Protein AF-A0A3N2D9D7-F1 (afdb_monomer_lite)

Structure (mmCIF, N/CA/C/O backbone):
data_AF-A0A3N2D9D7-F1
#
_entry.id   AF-A0A3N2D9D7-F1
#
loop_
_atom_site.group_PDB
_atom_site.id
_atom_site.type_symbol
_atom_site.label_atom_id
_atom_site.label_alt_id
_atom_site.label_comp_id
_atom_site.label_asym_id
_atom_site.label_entity_id
_atom_site.label_seq_id
_atom_site.pdbx_PDB_ins_code
_atom_site.Cartn_x
_atom_site.Cartn_y
_atom_site.Cartn_z
_atom_site.occupancy
_atom_site.B_iso_or_equiv
_atom_site.auth_seq_id
_atom_site.auth_comp_id
_atom_site.auth_asym_id
_atom_site.auth_atom_id
_atom_site.pdbx_PDB_model_num
ATOM 1 N N . MET A 1 1 ? -34.674 -11.361 -8.897 1.00 40.03 1 MET A N 1
ATOM 2 C CA . MET A 1 1 ? -33.822 -10.957 -7.759 1.00 40.03 1 MET A CA 1
ATOM 3 C C . MET A 1 1 ? -32.445 -10.742 -8.345 1.00 40.03 1 MET A C 1
ATOM 5 O O . MET A 1 1 ? -31.693 -11.695 -8.464 1.00 40.03 1 MET A O 1
ATOM 9 N N . ASP A 1 2 ? -32.183 -9.527 -8.817 1.00 42.06 2 ASP A N 1
ATOM 10 C CA . ASP A 1 2 ? -30.914 -9.158 -9.444 1.00 42.06 2 ASP A CA 1
ATOM 11 C C . ASP A 1 2 ? -30.102 -8.337 -8.448 1.00 42.06 2 ASP A C 1
ATOM 13 O O . ASP A 1 2 ? -30.505 -7.246 -8.040 1.00 42.06 2 ASP A O 1
ATOM 17 N N . SER A 1 3 ? -28.980 -8.903 -8.016 1.00 38.06 3 SER A N 1
ATOM 18 C CA . SER A 1 3 ? -27.982 -8.215 -7.202 1.00 38.06 3 SER A CA 1
ATOM 19 C C . SER A 1 3 ? -27.358 -7.070 -8.009 1.00 38.06 3 SER A C 1
ATOM 21 O O . SER A 1 3 ? -26.992 -7.278 -9.169 1.00 38.06 3 SER A O 1
ATOM 23 N N . PRO A 1 4 ? -27.185 -5.863 -7.444 1.00 42.62 4 PRO A N 1
ATOM 24 C CA . PRO A 1 4 ? -26.541 -4.776 -8.164 1.00 42.62 4 PRO A CA 1
ATOM 25 C C . PRO A 1 4 ? -25.045 -5.067 -8.360 1.00 42.62 4 PRO A C 1
ATOM 27 O O . PRO A 1 4 ? -24.294 -5.289 -7.412 1.00 42.62 4 PRO A O 1
ATOM 30 N N . SER A 1 5 ? -24.641 -5.055 -9.630 1.00 40.94 5 SER A N 1
ATOM 31 C CA . SER A 1 5 ? -23.269 -5.164 -10.132 1.00 40.94 5 SER A CA 1
ATOM 32 C C . SER A 1 5 ? -22.335 -4.118 -9.494 1.00 40.94 5 SER A C 1
ATOM 34 O O . SER A 1 5 ? -22.728 -2.953 -9.386 1.00 40.94 5 SER A O 1
ATOM 36 N N . PRO A 1 6 ? -21.080 -4.457 -9.134 1.00 45.38 6 PRO A N 1
ATOM 37 C CA . PRO A 1 6 ? -20.148 -3.487 -8.576 1.00 45.38 6 PRO A CA 1
ATOM 38 C C . PRO A 1 6 ? -19.749 -2.458 -9.639 1.00 45.38 6 PRO A C 1
ATOM 40 O O . PRO A 1 6 ? -19.303 -2.778 -10.745 1.00 45.38 6 PRO A O 1
ATOM 43 N N . SER A 1 7 ? -19.952 -1.196 -9.283 1.00 43.28 7 SER A N 1
ATOM 44 C CA . SER A 1 7 ? -19.695 -0.003 -10.077 1.00 43.28 7 SER A CA 1
ATOM 45 C C . SER A 1 7 ? -18.249 0.054 -10.579 1.00 43.28 7 SER A C 1
ATOM 47 O O . SER A 1 7 ? -17.342 0.463 -9.852 1.00 43.28 7 SER A O 1
ATOM 49 N N . ARG A 1 8 ? -18.032 -0.283 -11.858 1.00 47.66 8 ARG A N 1
ATOM 50 C CA . ARG A 1 8 ? -16.793 0.043 -12.580 1.00 47.66 8 ARG A CA 1
ATOM 51 C C . ARG A 1 8 ? -16.635 1.564 -12.593 1.00 47.66 8 ARG A C 1
ATOM 53 O O . ARG A 1 8 ? -17.370 2.263 -13.292 1.00 47.66 8 ARG A O 1
ATOM 60 N N . ARG A 1 9 ? -15.696 2.103 -11.810 1.00 55.34 9 ARG A N 1
ATOM 61 C CA . ARG A 1 9 ? -15.351 3.528 -11.884 1.00 55.34 9 ARG A CA 1
ATOM 62 C C . ARG A 1 9 ? -14.805 3.812 -13.280 1.00 55.34 9 ARG A C 1
ATOM 64 O O . ARG A 1 9 ? -13.853 3.186 -13.734 1.00 55.34 9 ARG A O 1
ATOM 71 N N . ARG A 1 10 ? -15.447 4.755 -13.966 1.00 43.50 10 ARG A N 1
ATOM 72 C CA . ARG A 1 10 ? -15.073 5.225 -15.300 1.00 43.50 10 ARG A CA 1
ATOM 73 C C . ARG A 1 10 ? -13.697 5.890 -15.205 1.00 43.50 10 ARG A C 1
ATOM 75 O O . ARG A 1 10 ? -13.581 6.984 -14.657 1.00 43.50 10 ARG A O 1
ATOM 82 N N . ALA A 1 11 ? -12.660 5.220 -15.699 1.00 50.44 11 ALA A N 1
ATOM 83 C CA . ALA A 1 11 ? -11.362 5.846 -15.906 1.00 50.44 11 ALA A CA 1
ATOM 84 C C . ALA A 1 11 ? -11.540 7.033 -16.867 1.00 50.44 11 ALA A C 1
ATOM 86 O O . ALA A 1 11 ? -12.247 6.927 -17.873 1.00 50.44 11 ALA A O 1
ATOM 87 N N . LEU A 1 12 ? -10.939 8.179 -16.542 1.00 49.19 12 LEU A N 1
ATOM 88 C CA . LEU A 1 12 ? -10.898 9.308 -17.467 1.00 49.19 12 LEU A CA 1
ATOM 89 C C . LEU A 1 12 ? -10.169 8.855 -18.747 1.00 49.19 12 LEU A C 1
ATOM 91 O O . LEU A 1 12 ? -9.109 8.238 -18.634 1.00 49.19 12 LEU A O 1
ATOM 95 N N . PRO A 1 13 ? -10.685 9.168 -19.949 1.00 47.72 13 PRO A N 1
ATOM 96 C CA . PRO A 1 13 ? -10.235 8.578 -21.218 1.00 47.72 13 PRO A CA 1
ATOM 97 C C . PRO A 1 13 ? -8.780 8.894 -21.617 1.00 47.72 13 PRO A C 1
ATOM 99 O O . PRO A 1 13 ? -8.318 8.423 -22.650 1.00 47.72 13 PRO A O 1
ATOM 102 N N . TRP A 1 14 ? -8.049 9.681 -20.824 1.00 55.00 14 TRP A N 1
ATOM 103 C CA . TRP A 1 14 ? -6.683 10.128 -21.111 1.00 55.00 14 TRP A CA 1
ATOM 104 C C . TRP A 1 14 ? -5.618 9.578 -20.148 1.00 55.00 14 TRP A C 1
ATOM 106 O O . TRP A 1 14 ? -4.426 9.743 -20.406 1.00 55.00 14 TRP A O 1
ATOM 116 N N . ALA A 1 15 ? -6.001 8.916 -19.051 1.00 65.62 15 ALA A N 1
ATOM 117 C CA . ALA A 1 15 ? -5.040 8.321 -18.128 1.00 65.62 15 ALA A CA 1
ATOM 118 C C . ALA A 1 15 ? -4.776 6.863 -18.520 1.00 65.62 15 ALA A C 1
ATOM 120 O O . ALA A 1 15 ? -5.682 6.032 -18.463 1.00 65.62 15 ALA A O 1
ATOM 121 N N . ARG A 1 16 ? -3.530 6.534 -18.888 1.00 76.56 16 ARG A N 1
ATOM 122 C CA . ARG A 1 16 ? -3.146 5.131 -19.084 1.00 76.56 16 ARG A CA 1
ATOM 123 C C . ARG A 1 16 ? -3.330 4.362 -17.766 1.00 76.56 16 ARG A C 1
ATOM 125 O O . ARG A 1 16 ? -2.943 4.893 -16.711 1.00 76.56 16 ARG A O 1
ATOM 132 N N . PRO A 1 17 ? -3.919 3.153 -17.810 1.00 83.12 17 PRO A N 1
ATOM 133 C CA . PRO A 1 17 ? -3.995 2.301 -16.634 1.00 83.12 17 PRO A CA 1
ATOM 134 C C . PRO A 1 17 ? -2.575 1.964 -16.150 1.00 83.12 17 PRO A C 1
ATOM 136 O O . PRO A 1 17 ? -1.654 1.906 -16.973 1.00 83.12 17 PRO A O 1
ATOM 139 N N . PRO A 1 18 ? -2.366 1.784 -14.835 1.00 90.31 18 PRO A N 1
ATOM 140 C CA . PRO A 1 18 ? -1.090 1.306 -14.322 1.00 90.31 18 PRO A CA 1
ATOM 141 C C . PRO A 1 18 ? -0.727 -0.051 -14.934 1.00 90.31 18 PRO A C 1
ATOM 143 O O . PRO A 1 18 ? -1.599 -0.886 -15.178 1.00 90.31 18 PRO A O 1
ATOM 146 N N . ARG A 1 19 ? 0.568 -0.283 -15.148 1.00 95.94 19 ARG A N 1
ATOM 147 C CA . ARG A 1 19 ? 1.104 -1.627 -15.347 1.00 95.94 19 ARG A CA 1
ATOM 148 C C . ARG A 1 19 ? 0.882 -2.412 -14.057 1.00 95.94 19 ARG A C 1
ATOM 150 O O . ARG A 1 19 ? 1.196 -1.907 -12.979 1.00 95.94 19 ARG A O 1
ATOM 157 N N . VAL A 1 20 ? 0.351 -3.623 -14.179 1.00 96.81 20 VAL A N 1
ATOM 158 C CA . VAL A 1 20 ? 0.149 -4.507 -13.029 1.00 96.81 20 VAL A CA 1
ATOM 159 C C . VAL A 1 20 ? 1.512 -4.962 -12.510 1.00 96.81 20 VAL A C 1
ATOM 161 O O . VAL A 1 20 ? 2.352 -5.400 -13.298 1.00 96.81 20 VAL A O 1
ATOM 164 N N . ALA A 1 21 ? 1.737 -4.792 -11.212 1.00 97.62 21 ALA A N 1
ATOM 165 C CA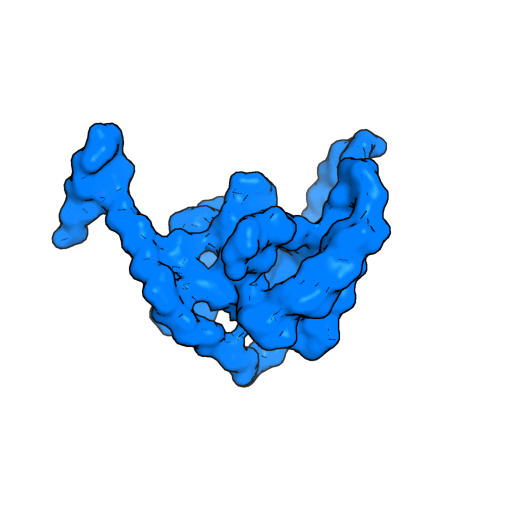 . ALA A 1 21 ? 2.925 -5.268 -10.524 1.00 97.62 21 ALA A CA 1
ATOM 166 C C . ALA A 1 21 ? 2.866 -6.783 -10.344 1.00 97.62 21 ALA A C 1
ATOM 168 O O . ALA A 1 21 ? 1.810 -7.330 -10.049 1.00 97.62 21 ALA A O 1
ATOM 169 N N . ASP A 1 22 ? 4.004 -7.446 -10.457 1.00 97.75 22 ASP A N 1
ATOM 170 C CA . ASP A 1 22 ? 4.162 -8.794 -9.931 1.00 97.75 22 ASP A CA 1
ATOM 171 C C . ASP A 1 22 ? 4.483 -8.698 -8.434 1.00 97.75 22 ASP A C 1
ATOM 173 O O . ASP A 1 22 ? 5.478 -8.080 -8.046 1.00 97.75 22 ASP A O 1
ATOM 177 N N . VAL A 1 23 ? 3.606 -9.244 -7.596 1.00 96.94 23 VAL A N 1
ATOM 178 C CA . VAL A 1 23 ? 3.731 -9.221 -6.130 1.00 96.94 23 VAL A CA 1
ATOM 179 C C . VAL A 1 23 ? 3.915 -10.622 -5.540 1.00 96.94 23 VAL A C 1
ATOM 181 O O . VAL A 1 23 ? 3.872 -10.767 -4.320 1.00 96.94 23 VAL A O 1
ATOM 184 N N . GLY A 1 24 ? 4.122 -11.644 -6.382 1.00 95.25 24 GLY A N 1
ATOM 185 C CA . GLY A 1 24 ? 4.203 -13.040 -5.948 1.00 95.25 24 GLY A CA 1
ATOM 186 C C . GLY A 1 24 ? 2.953 -13.483 -5.182 1.00 95.25 24 GLY A C 1
ATOM 187 O O . GLY A 1 24 ? 1.827 -13.233 -5.618 1.00 95.25 24 GLY A O 1
ATOM 188 N N . ASP A 1 25 ? 3.160 -14.095 -4.014 1.00 93.69 25 ASP A N 1
ATOM 189 C CA . ASP A 1 25 ? 2.084 -14.543 -3.115 1.00 93.69 25 ASP A CA 1
ATOM 190 C C . ASP A 1 25 ? 1.319 -13.380 -2.456 1.00 93.69 25 ASP A C 1
ATOM 192 O O . ASP A 1 25 ? 0.243 -13.579 -1.892 1.00 93.69 25 ASP A O 1
ATOM 196 N N . GLY A 1 26 ? 1.837 -12.154 -2.572 1.00 97.00 26 GLY A N 1
ATOM 197 C CA . GLY A 1 26 ? 1.276 -10.956 -1.969 1.00 97.00 26 GLY A CA 1
ATOM 198 C C . GLY A 1 26 ? 1.786 -10.683 -0.556 1.00 97.00 26 GLY A C 1
ATOM 199 O O . GLY A 1 26 ? 2.500 -11.472 0.059 1.00 97.00 26 GLY A O 1
ATOM 200 N N . PHE A 1 27 ? 1.434 -9.511 -0.038 1.00 97.69 27 PHE A N 1
ATOM 201 C CA . PHE A 1 27 ? 1.875 -9.036 1.268 1.00 97.69 27 PHE A CA 1
ATOM 202 C C . PHE A 1 27 ? 0.894 -8.033 1.873 1.00 97.69 27 PHE A C 1
ATOM 204 O O . PHE A 1 27 ? 0.144 -7.348 1.175 1.00 97.69 27 PHE A O 1
ATOM 211 N N . VAL A 1 28 ? 0.928 -7.901 3.198 1.00 97.94 28 VAL A N 1
ATOM 212 C CA . VAL A 1 28 ? 0.273 -6.793 3.900 1.00 97.94 28 VAL A CA 1
ATOM 213 C C . VAL A 1 28 ? 1.226 -5.600 3.930 1.00 97.94 28 VAL A C 1
ATOM 215 O O . VAL A 1 28 ? 2.416 -5.759 4.201 1.00 97.94 28 VAL A O 1
ATOM 218 N N . LEU A 1 29 ? 0.722 -4.403 3.629 1.00 97.56 29 LEU A N 1
ATOM 219 C CA . LEU A 1 29 ? 1.508 -3.177 3.750 1.00 97.56 29 LEU A CA 1
ATOM 220 C C . LEU A 1 29 ? 1.917 -2.931 5.207 1.00 97.56 29 LEU A C 1
ATOM 222 O O . LEU A 1 29 ? 1.112 -3.098 6.123 1.00 97.56 29 LEU A O 1
ATOM 226 N N . ALA A 1 30 ? 3.156 -2.488 5.395 1.00 96.25 30 ALA A N 1
ATOM 227 C CA . ALA A 1 30 ? 3.701 -2.107 6.688 1.00 96.25 30 ALA A CA 1
ATOM 228 C C . ALA A 1 30 ? 3.282 -0.685 7.097 1.00 96.25 30 ALA A C 1
ATOM 230 O O . ALA A 1 30 ? 2.878 0.134 6.259 1.00 96.25 30 ALA A O 1
ATOM 231 N N . GLU A 1 31 ? 3.453 -0.393 8.388 1.00 92.88 31 GLU A N 1
ATOM 232 C CA . GLU A 1 31 ? 3.187 0.898 9.034 1.00 92.88 31 GLU A CA 1
ATOM 233 C C . GLU A 1 31 ? 1.719 1.313 8.961 1.00 92.88 31 GLU A C 1
ATOM 235 O O . GLU A 1 31 ? 1.369 2.491 8.836 1.00 92.88 31 GLU A O 1
ATOM 240 N N . ALA A 1 32 ? 0.836 0.320 9.047 1.00 86.00 32 ALA A N 1
ATOM 241 C CA . ALA A 1 32 ? -0.600 0.494 8.935 1.00 86.00 32 ALA A CA 1
ATOM 242 C C . ALA A 1 32 ? -1.111 1.535 9.946 1.00 86.00 32 ALA A C 1
ATOM 244 O O . ALA A 1 32 ? -1.897 2.419 9.583 1.00 86.00 32 ALA A O 1
ATOM 245 N N . ALA A 1 33 ? -0.622 1.508 11.191 1.00 87.19 33 ALA A N 1
ATOM 246 C CA . ALA A 1 33 ? -0.976 2.465 12.237 1.00 87.19 33 ALA A CA 1
ATOM 247 C C . ALA A 1 33 ? -0.689 3.925 11.839 1.00 87.19 33 ALA A C 1
ATOM 249 O O . ALA A 1 33 ? -1.492 4.818 12.134 1.00 87.19 33 ALA A O 1
ATOM 250 N N . ALA A 1 34 ? 0.395 4.190 11.106 1.00 89.00 34 ALA A N 1
ATOM 251 C CA . ALA A 1 34 ? 0.728 5.533 10.632 1.00 89.00 34 ALA A CA 1
ATOM 252 C C . ALA A 1 34 ? -0.228 6.046 9.534 1.00 89.00 34 ALA A C 1
ATOM 254 O O . ALA A 1 34 ? -0.321 7.255 9.301 1.00 89.00 34 ALA A O 1
ATOM 255 N N . HIS A 1 35 ? -0.982 5.145 8.895 1.00 90.31 35 HIS A N 1
ATOM 256 C CA . HIS A 1 35 ? -1.855 5.424 7.754 1.00 90.31 35 HIS A CA 1
ATOM 257 C C . HIS A 1 35 ? -3.354 5.243 8.049 1.00 90.31 35 HIS A C 1
ATOM 259 O O . HIS A 1 35 ? -4.171 5.235 7.127 1.00 90.31 35 HIS A O 1
ATOM 265 N N . GLN A 1 36 ? -3.760 5.178 9.320 1.00 90.88 36 GLN A N 1
ATOM 266 C CA . GLN A 1 36 ? -5.166 4.956 9.687 1.00 90.88 36 GLN A CA 1
ATOM 267 C C . GLN A 1 36 ? -6.126 6.032 9.165 1.00 90.88 36 GLN A C 1
ATOM 269 O O . GLN A 1 36 ? -7.171 5.702 8.611 1.00 90.88 36 GLN A O 1
ATOM 274 N N . ASP A 1 37 ? -5.783 7.316 9.294 1.00 87.81 37 ASP A N 1
ATOM 275 C CA . ASP A 1 37 ? -6.648 8.409 8.829 1.00 87.81 37 ASP A CA 1
ATOM 276 C C . ASP A 1 37 ? -6.886 8.376 7.298 1.00 87.81 37 ASP A C 1
ATOM 278 O O . ASP A 1 37 ? -8.047 8.454 6.872 1.00 87.81 37 ASP A O 1
ATOM 282 N N . PRO A 1 38 ? -5.857 8.242 6.428 1.00 85.88 38 PRO A N 1
ATOM 283 C CA . PRO A 1 38 ? -6.097 8.100 4.995 1.00 85.88 38 PRO A CA 1
ATOM 284 C C . PRO A 1 38 ? -6.840 6.807 4.642 1.00 85.88 38 PRO A C 1
ATOM 286 O O . PRO A 1 38 ? -7.714 6.869 3.775 1.00 85.88 38 PRO A O 1
ATOM 289 N N . LEU A 1 39 ? -6.560 5.683 5.314 1.00 88.56 39 LEU A N 1
ATOM 290 C CA . LEU A 1 39 ? -7.248 4.407 5.083 1.00 88.56 39 LEU A CA 1
ATOM 291 C C . LEU A 1 39 ? -8.730 4.475 5.449 1.00 88.56 39 LEU A C 1
ATOM 293 O O . LEU A 1 39 ? -9.573 4.157 4.614 1.00 88.56 39 LEU A O 1
ATOM 297 N N . ALA A 1 40 ? -9.066 4.983 6.634 1.00 87.69 40 ALA A N 1
ATOM 298 C CA . ALA A 1 40 ? -10.451 5.157 7.067 1.00 87.69 40 ALA A CA 1
ATOM 299 C C . ALA A 1 40 ? -11.234 6.081 6.119 1.00 87.69 40 ALA A C 1
ATOM 301 O O . ALA A 1 40 ? -12.398 5.834 5.806 1.00 87.69 40 ALA A O 1
ATOM 302 N N . ALA A 1 41 ? -10.593 7.129 5.598 1.00 86.38 41 ALA A N 1
ATOM 303 C CA . ALA A 1 41 ? -11.216 8.019 4.623 1.00 86.38 41 ALA A CA 1
ATOM 304 C C . ALA A 1 41 ? -11.406 7.384 3.229 1.00 86.38 41 ALA A C 1
ATOM 306 O O . ALA A 1 41 ? -12.277 7.825 2.478 1.00 86.38 41 ALA A O 1
ATOM 307 N N . LEU A 1 42 ? -10.597 6.385 2.862 1.00 85.06 42 LEU A N 1
ATOM 308 C CA . LEU A 1 42 ? -10.706 5.665 1.588 1.00 85.06 42 LEU A CA 1
ATOM 309 C C . LEU A 1 42 ? -11.699 4.501 1.658 1.00 85.06 42 LEU A C 1
ATOM 311 O O . LEU A 1 42 ? -12.520 4.359 0.751 1.00 85.06 42 LEU A O 1
ATOM 315 N N . ALA A 1 43 ? -11.619 3.696 2.719 1.00 80.31 43 ALA A N 1
ATOM 316 C CA . ALA A 1 43 ? -12.434 2.504 2.930 1.00 80.31 43 ALA A CA 1
ATOM 317 C C . ALA A 1 43 ? -13.820 2.824 3.524 1.00 80.31 43 ALA A C 1
ATOM 319 O O . ALA A 1 43 ? -14.768 2.058 3.374 1.00 80.31 43 ALA A O 1
ATOM 320 N N . GLY A 1 44 ? -13.987 3.987 4.158 1.00 79.12 44 GLY A N 1
ATOM 321 C CA . GLY A 1 44 ? -15.238 4.346 4.816 1.00 79.12 44 GLY A CA 1
ATOM 322 C C . GLY A 1 44 ? -15.437 3.557 6.113 1.00 79.12 44 GLY A C 1
ATOM 323 O O . GLY A 1 44 ? -14.539 3.494 6.948 1.00 79.12 44 GLY A O 1
ATOM 324 N N . ARG A 1 45 ? -16.642 3.007 6.323 1.00 73.75 45 ARG A N 1
ATOM 325 C CA . ARG A 1 45 ? -17.031 2.327 7.580 1.00 73.75 45 ARG A CA 1
ATOM 326 C C . ARG A 1 45 ? -17.269 0.819 7.445 1.00 73.75 45 ARG A C 1
ATOM 328 O O . ARG A 1 45 ? -17.569 0.176 8.443 1.00 73.75 45 ARG A O 1
ATOM 335 N N . SER A 1 46 ? -17.176 0.266 6.241 1.00 77.62 46 SER A N 1
ATOM 336 C CA . SER A 1 46 ? -17.419 -1.152 5.952 1.00 77.62 46 SER A CA 1
ATOM 337 C C . SER A 1 46 ? -16.126 -1.805 5.489 1.00 77.62 46 SER A C 1
ATOM 339 O O . SER A 1 46 ? -15.447 -1.213 4.662 1.00 77.62 46 SER A O 1
ATOM 341 N N . ALA A 1 47 ? -15.813 -3.003 5.977 1.00 83.12 47 ALA A N 1
ATOM 342 C CA . ALA A 1 47 ? -14.674 -3.816 5.548 1.00 83.12 47 ALA A CA 1
ATOM 343 C C . ALA A 1 47 ? -15.168 -5.212 5.118 1.00 83.12 47 ALA A C 1
ATOM 345 O O . ALA A 1 47 ? -16.151 -5.681 5.698 1.00 83.12 47 ALA A O 1
ATOM 346 N N . PRO A 1 48 ? -14.499 -5.898 4.171 1.00 89.31 48 PRO A N 1
ATOM 347 C CA . PRO A 1 48 ? -13.347 -5.439 3.386 1.00 89.31 48 PRO A CA 1
ATOM 348 C C . PRO A 1 48 ? -13.730 -4.482 2.238 1.00 89.31 48 PRO A C 1
ATOM 350 O O . PRO A 1 48 ? -14.892 -4.412 1.836 1.00 89.31 48 PRO A O 1
ATOM 353 N N . VAL A 1 49 ? -12.755 -3.731 1.710 1.00 91.62 49 VAL A N 1
ATOM 354 C CA . VAL A 1 49 ? -12.932 -2.804 0.572 1.00 91.62 49 VAL A CA 1
ATOM 355 C C . VAL A 1 49 ? -11.802 -2.952 -0.436 1.00 91.62 49 VAL A C 1
ATOM 357 O O . VAL A 1 49 ? -10.634 -2.869 -0.070 1.00 91.62 49 VAL A O 1
ATOM 360 N N . HIS A 1 50 ? -12.148 -3.072 -1.716 1.00 92.62 50 HIS A N 1
ATOM 361 C CA . HIS A 1 50 ? -11.170 -3.076 -2.803 1.00 92.62 50 HIS A CA 1
ATOM 362 C C . HIS A 1 50 ? -10.634 -1.670 -3.099 1.00 92.62 50 HIS A C 1
ATOM 364 O O . HIS A 1 50 ? -11.395 -0.698 -3.206 1.00 92.62 50 HIS A O 1
ATOM 370 N N . LEU A 1 51 ? -9.318 -1.570 -3.260 1.00 92.31 51 LEU A N 1
ATOM 371 C CA . LEU A 1 51 ? -8.583 -0.350 -3.568 1.00 92.31 51 LEU A CA 1
ATOM 372 C C . LEU A 1 51 ? -7.620 -0.601 -4.730 1.00 92.31 51 LEU A C 1
ATOM 374 O O . LEU A 1 51 ? -6.958 -1.628 -4.781 1.00 92.31 51 LEU A O 1
ATOM 378 N N . ASP A 1 52 ? -7.460 0.384 -5.607 1.00 94.62 52 ASP A N 1
ATOM 379 C CA . ASP A 1 52 ? -6.323 0.417 -6.525 1.00 94.62 52 ASP A CA 1
ATOM 380 C C . ASP A 1 52 ? -5.144 1.084 -5.812 1.00 94.62 52 ASP A C 1
ATOM 382 O O . ASP A 1 52 ? -5.285 2.212 -5.307 1.00 94.62 52 ASP A O 1
ATOM 386 N N . VAL A 1 53 ? -3.985 0.425 -5.788 1.00 96.56 53 VAL A N 1
ATOM 387 C CA . VAL A 1 53 ? -2.733 1.008 -5.288 1.00 96.56 53 VAL A CA 1
ATOM 388 C C . VAL A 1 53 ? -1.728 1.188 -6.416 1.00 96.56 53 VAL A C 1
ATOM 390 O O . VAL A 1 53 ? -1.640 0.382 -7.339 1.00 96.56 53 VAL A O 1
ATOM 393 N N . THR A 1 54 ? -0.947 2.259 -6.339 1.00 97.81 54 THR A N 1
ATOM 394 C CA . THR A 1 54 ? 0.231 2.488 -7.179 1.00 97.81 54 THR A CA 1
ATOM 395 C C . THR A 1 54 ? 1.473 2.573 -6.312 1.00 97.81 54 THR A C 1
ATOM 397 O O . THR A 1 54 ? 1.422 3.185 -5.245 1.00 97.81 54 THR A O 1
ATOM 400 N N . PHE A 1 55 ? 2.579 2.009 -6.780 1.00 98.12 55 PHE A N 1
ATOM 401 C CA . PHE A 1 55 ? 3.854 2.031 -6.073 1.00 98.12 55 PHE A CA 1
ATOM 402 C C . PHE A 1 55 ? 4.706 3.221 -6.503 1.00 98.12 55 PHE A C 1
ATOM 404 O O . PHE A 1 55 ? 4.740 3.587 -7.681 1.00 98.12 55 PHE A O 1
ATOM 411 N N . VAL A 1 56 ? 5.399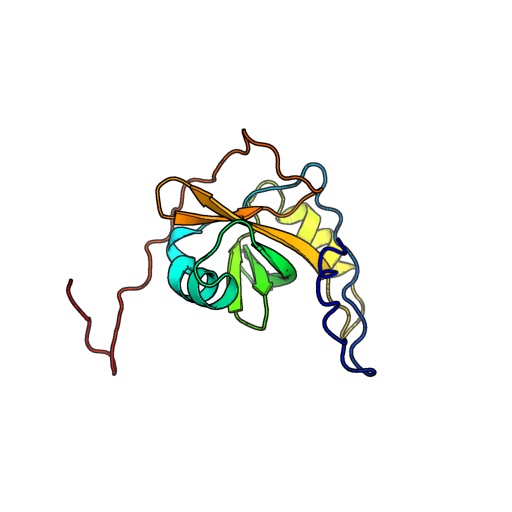 3.813 -5.536 1.00 97.00 56 VAL A N 1
ATOM 412 C CA . VAL A 1 56 ? 6.324 4.929 -5.732 1.00 97.00 56 VAL A CA 1
ATOM 413 C C . VAL A 1 56 ? 7.636 4.589 -5.041 1.00 97.00 56 VAL A C 1
ATOM 415 O O . VAL A 1 56 ? 7.635 4.230 -3.864 1.00 97.00 56 VAL A O 1
ATOM 418 N N . ASP A 1 57 ? 8.744 4.715 -5.768 1.00 96.88 57 ASP A N 1
ATOM 419 C CA . ASP A 1 57 ? 10.075 4.605 -5.177 1.00 96.88 57 ASP A CA 1
ATOM 420 C C . ASP A 1 57 ? 10.411 5.910 -4.448 1.00 96.88 57 ASP A C 1
ATOM 422 O O . ASP A 1 57 ? 10.390 6.992 -5.041 1.00 96.88 57 ASP A O 1
ATOM 426 N N . ALA A 1 58 ? 10.667 5.808 -3.149 1.00 92.81 58 ALA A N 1
ATOM 427 C CA . ALA A 1 58 ? 11.152 6.893 -2.311 1.00 92.81 58 ALA A CA 1
ATOM 428 C C . ALA A 1 58 ? 12.541 6.516 -1.760 1.00 92.81 58 ALA A C 1
ATOM 430 O O . ALA A 1 58 ? 12.870 5.327 -1.704 1.00 92.81 58 ALA A O 1
ATOM 431 N N . PRO A 1 59 ? 13.357 7.494 -1.315 1.00 89.94 59 PRO A N 1
ATOM 432 C CA . PRO A 1 59 ? 14.760 7.254 -0.964 1.00 89.94 59 PRO A CA 1
ATOM 433 C C . PRO A 1 59 ? 15.002 6.083 0.000 1.00 89.94 59 PRO A C 1
ATOM 435 O O . PRO A 1 59 ? 15.980 5.361 -0.155 1.00 89.94 59 PRO A O 1
ATOM 438 N N . GLU A 1 60 ? 14.101 5.864 0.960 1.00 89.88 60 GLU A N 1
ATOM 439 C CA . GLU A 1 60 ? 14.270 4.848 2.009 1.00 89.88 60 GLU A CA 1
ATOM 440 C C . GLU A 1 60 ? 13.266 3.688 1.910 1.00 89.88 60 GLU A C 1
ATOM 442 O O . GLU A 1 60 ? 13.487 2.626 2.483 1.00 89.88 60 GLU A O 1
ATOM 447 N N . ALA A 1 61 ? 12.183 3.828 1.140 1.00 94.88 61 ALA A N 1
ATOM 448 C CA . ALA A 1 61 ? 11.111 2.833 1.087 1.00 94.88 61 ALA A CA 1
ATOM 449 C C . ALA A 1 61 ? 10.358 2.857 -0.247 1.00 94.88 61 ALA A C 1
ATOM 451 O O . ALA A 1 61 ? 10.388 3.846 -0.975 1.00 94.88 61 ALA A O 1
ATOM 452 N N . VAL A 1 62 ? 9.620 1.787 -0.539 1.00 97.88 62 VAL A N 1
ATOM 453 C CA . VAL A 1 62 ? 8.601 1.811 -1.593 1.00 97.88 62 VAL A CA 1
ATOM 454 C C . VAL A 1 62 ? 7.254 2.093 -0.947 1.00 97.88 62 VAL A C 1
ATOM 456 O O . VAL A 1 62 ? 6.812 1.369 -0.055 1.00 97.88 62 VAL A O 1
ATOM 459 N N . VAL A 1 63 ? 6.601 3.155 -1.401 1.00 97.38 63 VAL A N 1
ATOM 460 C CA . VAL A 1 63 ? 5.332 3.629 -0.848 1.00 97.38 63 VAL A CA 1
ATOM 461 C C . VAL A 1 63 ? 4.190 3.153 -1.730 1.00 97.38 63 VAL A C 1
ATOM 463 O O . VAL A 1 63 ? 4.216 3.346 -2.946 1.00 97.38 63 VAL A O 1
ATOM 466 N N . ALA A 1 64 ? 3.158 2.576 -1.121 1.00 97.69 64 ALA A N 1
ATOM 467 C CA . ALA A 1 64 ? 1.894 2.332 -1.793 1.00 97.69 64 ALA A CA 1
ATOM 468 C C . ALA A 1 64 ? 0.975 3.548 -1.621 1.00 97.69 64 ALA A C 1
ATOM 470 O O . ALA A 1 64 ? 0.755 4.059 -0.517 1.00 97.69 64 ALA A O 1
ATOM 471 N N . VAL A 1 65 ? 0.426 4.016 -2.737 1.00 96.38 65 VAL A N 1
ATOM 472 C CA . VAL A 1 65 ? -0.414 5.210 -2.814 1.00 96.38 65 VAL A CA 1
ATOM 473 C C . VAL A 1 65 ? -1.760 4.844 -3.426 1.00 96.38 65 VAL A C 1
ATOM 475 O O . VAL A 1 65 ? -1.812 4.214 -4.478 1.00 96.38 65 VAL A O 1
ATOM 478 N N . SER A 1 66 ? -2.855 5.300 -2.820 1.00 94.81 66 SER A N 1
ATOM 479 C CA . SER A 1 66 ? -4.193 5.238 -3.413 1.00 94.81 66 SER A CA 1
ATOM 480 C C . SER A 1 66 ? -4.845 6.616 -3.386 1.00 94.81 66 SER A C 1
ATOM 482 O O . SER A 1 66 ? -4.811 7.311 -2.372 1.00 94.81 66 SER A O 1
ATOM 484 N N . ARG A 1 67 ? -5.412 7.050 -4.519 1.00 91.25 67 ARG A N 1
ATOM 485 C CA . ARG A 1 67 ? -6.019 8.390 -4.700 1.00 91.25 67 ARG A CA 1
ATOM 486 C C . ARG A 1 67 ? -5.172 9.535 -4.115 1.00 91.25 67 ARG A C 1
ATOM 488 O O . ARG A 1 67 ? -5.694 10.407 -3.422 1.00 91.25 67 ARG A O 1
ATOM 495 N N . ASN A 1 68 ? -3.870 9.525 -4.407 1.00 89.06 68 ASN A N 1
ATOM 496 C CA . ASN A 1 68 ? -2.881 10.503 -3.930 1.00 89.06 68 ASN A CA 1
ATOM 497 C C . ASN A 1 68 ? -2.685 10.528 -2.402 1.00 89.06 68 ASN A C 1
ATOM 499 O O . ASN A 1 68 ? -2.304 11.555 -1.844 1.00 89.06 68 ASN A O 1
ATOM 503 N N . ARG A 1 69 ? -2.962 9.417 -1.713 1.00 92.00 69 ARG A N 1
ATOM 504 C CA . ARG A 1 69 ? -2.715 9.250 -0.278 1.00 92.00 69 ARG A CA 1
ATOM 505 C C . ARG A 1 69 ? -1.831 8.040 -0.038 1.00 92.00 69 ARG A C 1
ATOM 507 O O . ARG A 1 69 ? -2.076 6.988 -0.621 1.00 92.00 69 ARG A O 1
ATOM 514 N N . ASN A 1 70 ? -0.850 8.186 0.844 1.00 94.06 70 ASN A N 1
ATOM 515 C CA . ASN A 1 70 ? -0.030 7.068 1.297 1.00 94.06 70 ASN A CA 1
ATOM 516 C C . ASN A 1 70 ? -0.910 6.134 2.131 1.00 94.06 70 ASN A C 1
ATOM 518 O O . ASN A 1 70 ? -1.574 6.590 3.066 1.00 94.06 70 ASN A O 1
ATOM 522 N N . VAL A 1 71 ? -0.924 4.857 1.763 1.00 94.62 71 VAL A N 1
ATOM 523 C CA . VAL A 1 71 ? -1.738 3.819 2.413 1.00 94.62 71 VAL A CA 1
ATOM 524 C C . VAL A 1 71 ? -0.895 2.743 3.097 1.00 94.62 71 VAL A C 1
ATOM 526 O O . VAL A 1 71 ? -1.454 1.860 3.735 1.00 94.62 71 VAL A O 1
ATOM 529 N N . GLY A 1 72 ? 0.431 2.834 2.987 1.00 95.94 72 GLY A N 1
ATOM 530 C CA . GLY A 1 72 ? 1.389 1.955 3.648 1.00 95.94 72 GLY A CA 1
ATOM 531 C C . GLY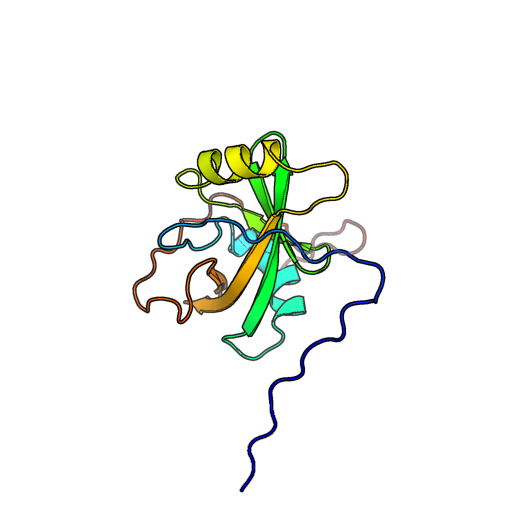 A 1 72 ? 2.700 1.850 2.878 1.00 95.94 72 GLY A C 1
ATOM 532 O O . GLY A 1 72 ? 2.840 2.400 1.778 1.00 95.94 72 GLY A O 1
ATOM 533 N N . PHE A 1 73 ? 3.650 1.119 3.453 1.00 97.38 73 PHE A N 1
ATOM 534 C CA . PHE A 1 73 ? 4.922 0.798 2.809 1.00 97.38 73 PHE A CA 1
ATOM 535 C C . PHE A 1 73 ? 4.956 -0.663 2.373 1.00 97.38 73 PHE A C 1
ATOM 537 O O . PHE A 1 73 ? 4.380 -1.537 3.018 1.00 97.38 73 PHE A O 1
ATOM 544 N N . VAL A 1 74 ? 5.650 -0.935 1.272 1.00 97.69 74 VAL A N 1
ATOM 545 C CA . VAL A 1 74 ? 5.968 -2.310 0.880 1.00 97.69 74 VAL A CA 1
ATOM 546 C C . VAL A 1 74 ? 6.954 -2.884 1.906 1.00 97.69 74 VAL A C 1
ATOM 548 O O . VAL A 1 74 ? 7.971 -2.235 2.167 1.00 97.69 74 VAL A O 1
ATOM 551 N N . PRO A 1 75 ? 6.701 -4.078 2.478 1.00 96.50 75 PRO A N 1
ATOM 552 C CA . PRO A 1 75 ? 7.645 -4.731 3.379 1.00 96.50 75 PRO A CA 1
ATOM 553 C C . PRO A 1 75 ? 9.023 -4.914 2.739 1.00 96.50 75 PRO A C 1
ATOM 555 O O . PRO A 1 75 ? 9.137 -5.133 1.531 1.00 96.50 75 PRO A O 1
ATOM 558 N N . ALA A 1 76 ? 10.079 -4.888 3.555 1.00 93.06 76 ALA A N 1
ATOM 559 C CA . ALA A 1 76 ? 11.459 -4.984 3.074 1.00 93.06 76 ALA A CA 1
ATOM 560 C C . ALA A 1 76 ? 11.711 -6.231 2.203 1.00 93.06 76 ALA A C 1
ATOM 562 O O . ALA A 1 76 ? 12.426 -6.138 1.209 1.00 93.06 76 ALA A O 1
ATOM 563 N N . SER A 1 77 ? 11.054 -7.354 2.517 1.00 94.00 77 SER A N 1
ATOM 564 C CA . SER A 1 77 ? 11.124 -8.608 1.751 1.00 94.00 77 SER A CA 1
ATOM 565 C C . SER A 1 77 ? 10.641 -8.495 0.299 1.00 94.00 77 SER A C 1
ATOM 567 O O . SER A 1 77 ? 11.041 -9.303 -0.530 1.00 94.00 77 SER A O 1
ATOM 569 N N . HIS A 1 78 ? 9.817 -7.493 -0.023 1.00 96.56 78 HIS A N 1
ATOM 570 C CA . HIS A 1 78 ? 9.252 -7.278 -1.360 1.00 96.56 78 HIS A CA 1
ATOM 571 C C . HIS A 1 78 ? 9.746 -5.979 -2.016 1.00 96.56 78 HIS A C 1
ATOM 573 O O . HIS A 1 78 ? 9.613 -5.800 -3.228 1.00 96.56 78 HIS A O 1
ATOM 579 N N . ALA A 1 79 ? 10.329 -5.059 -1.241 1.00 96.44 79 ALA A N 1
ATOM 580 C CA . ALA A 1 79 ? 10.688 -3.725 -1.711 1.00 96.44 79 ALA A CA 1
ATOM 581 C C . ALA A 1 79 ? 11.681 -3.750 -2.885 1.00 96.44 79 ALA A C 1
ATOM 583 O O . ALA A 1 79 ? 11.503 -3.002 -3.845 1.00 96.44 79 ALA A O 1
ATOM 584 N N . GLU A 1 80 ? 12.699 -4.615 -2.844 1.00 96.62 80 GLU A N 1
ATOM 585 C CA . GLU A 1 80 ? 13.694 -4.726 -3.921 1.00 96.62 80 GLU A CA 1
ATOM 586 C C . GLU A 1 80 ? 13.063 -5.195 -5.241 1.00 96.62 80 GLU A C 1
ATOM 588 O O . GLU A 1 80 ? 13.275 -4.574 -6.284 1.00 96.62 80 GLU A O 1
ATOM 593 N N . ALA A 1 81 ? 12.212 -6.223 -5.193 1.00 97.56 81 ALA A N 1
ATOM 594 C CA . ALA A 1 81 ? 11.516 -6.742 -6.368 1.00 97.56 81 ALA A CA 1
ATOM 595 C C . ALA A 1 81 ? 10.574 -5.696 -6.992 1.00 97.56 81 ALA A C 1
ATOM 597 O O . ALA A 1 81 ? 10.504 -5.561 -8.216 1.00 97.56 81 ALA A O 1
ATOM 598 N N . ILE A 1 82 ? 9.883 -4.904 -6.165 1.00 98.31 82 ILE A N 1
ATOM 599 C CA . ILE A 1 82 ? 9.034 -3.813 -6.658 1.00 98.31 82 ILE A CA 1
ATOM 600 C C . ILE A 1 82 ? 9.879 -2.676 -7.248 1.00 98.31 82 ILE A C 1
ATOM 602 O O . ILE A 1 82 ? 9.538 -2.164 -8.317 1.00 98.31 82 ILE A O 1
ATOM 606 N N . ARG A 1 83 ? 11.010 -2.305 -6.629 1.00 98.06 83 ARG A N 1
ATOM 607 C CA . ARG A 1 83 ? 11.944 -1.313 -7.201 1.00 98.06 83 ARG A CA 1
ATOM 608 C C . ARG A 1 83 ? 12.487 -1.749 -8.554 1.00 98.06 83 ARG A C 1
ATOM 610 O O . ARG A 1 83 ? 12.535 -0.939 -9.479 1.00 98.06 83 ARG A O 1
ATOM 617 N N . ALA A 1 84 ? 12.836 -3.025 -8.695 1.00 98.00 84 ALA A N 1
ATOM 618 C CA . ALA A 1 84 ? 13.284 -3.579 -9.966 1.00 98.00 84 ALA A CA 1
ATOM 619 C C . ALA A 1 84 ? 12.212 -3.438 -11.060 1.00 98.00 84 ALA A C 1
ATOM 621 O O . ALA A 1 84 ? 12.538 -3.139 -12.201 1.00 98.00 84 ALA A O 1
ATOM 622 N N . GLN A 1 85 ? 10.927 -3.576 -10.731 1.00 98.31 85 GLN A N 1
ATOM 623 C CA . GLN A 1 85 ? 9.847 -3.338 -11.693 1.00 98.31 85 GLN A CA 1
ATOM 624 C C . GLN A 1 85 ? 9.625 -1.850 -11.988 1.00 98.31 85 GLN A C 1
ATOM 626 O O . GLN A 1 85 ? 9.354 -1.486 -13.134 1.00 98.31 85 GLN A O 1
ATOM 631 N N . LEU A 1 86 ? 9.751 -0.988 -10.975 1.00 97.81 86 LEU A N 1
ATOM 632 C CA . LEU A 1 86 ? 9.644 0.466 -11.126 1.00 97.81 86 LEU A CA 1
ATOM 633 C C . LEU A 1 86 ? 10.730 1.025 -12.056 1.00 97.81 86 LEU A C 1
ATOM 635 O O . LEU A 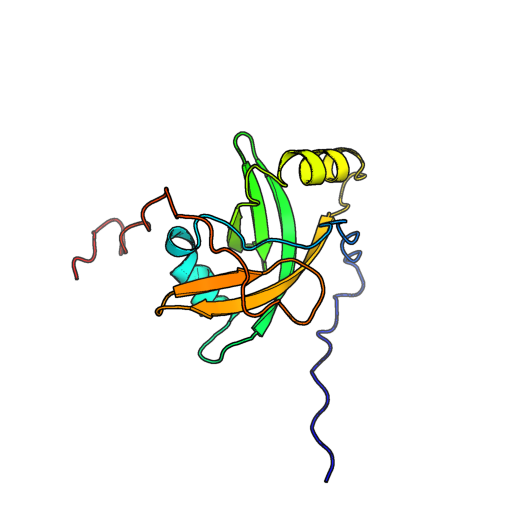1 86 ? 10.433 1.900 -12.868 1.00 97.81 86 LEU A O 1
ATOM 639 N N . SER A 1 87 ? 11.955 0.493 -12.003 1.00 97.25 87 SER A N 1
ATOM 640 C CA . SER A 1 87 ? 13.067 0.935 -12.860 1.00 97.25 87 SER A CA 1
ATOM 641 C C . SER A 1 87 ? 12.873 0.604 -14.347 1.00 97.25 87 SER A C 1
ATOM 643 O O . SER A 1 87 ? 13.485 1.235 -15.208 1.00 97.25 87 SER A O 1
ATOM 645 N N . LEU A 1 88 ? 11.986 -0.345 -14.665 1.00 97.31 88 LEU A N 1
ATOM 646 C CA . LEU A 1 88 ? 11.634 -0.733 -16.034 1.00 97.31 88 LEU A CA 1
ATOM 647 C C . LEU A 1 88 ? 10.526 0.137 -16.645 1.00 97.31 88 LEU A C 1
ATOM 649 O O . LEU A 1 88 ? 10.175 -0.052 -17.814 1.00 97.31 88 LEU A O 1
ATOM 653 N N . LEU A 1 89 ? 9.927 1.043 -15.869 1.00 96.06 89 LEU A N 1
ATOM 654 C CA . LEU A 1 89 ? 8.849 1.901 -16.346 1.00 96.06 89 LEU A CA 1
ATOM 655 C C . LEU A 1 89 ? 9.365 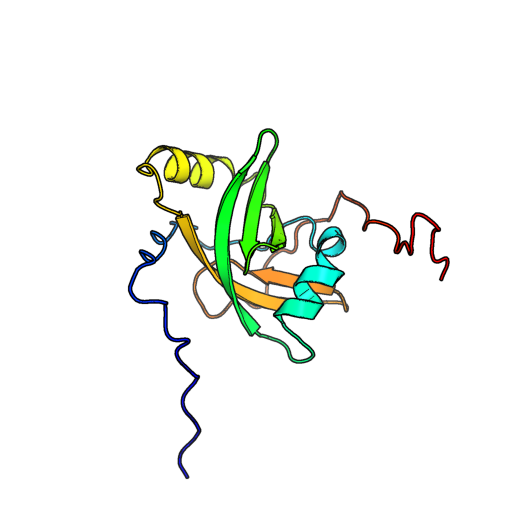2.995 -17.277 1.00 96.06 89 LEU A C 1
ATOM 657 O O . LEU A 1 89 ? 10.406 3.615 -17.060 1.00 96.06 89 LEU A O 1
ATOM 661 N N . ARG A 1 90 ? 8.565 3.309 -18.295 1.00 94.50 90 ARG A N 1
ATOM 662 C CA . ARG A 1 90 ? 8.786 4.499 -19.122 1.00 94.50 90 ARG A CA 1
ATOM 663 C C . ARG A 1 90 ? 8.289 5.755 -18.396 1.00 94.50 90 ARG A C 1
ATOM 665 O O . ARG A 1 90 ? 7.429 5.668 -17.516 1.00 94.50 90 ARG A O 1
ATOM 672 N N . PRO A 1 91 ? 8.735 6.958 -18.803 1.00 90.25 91 PRO A N 1
ATOM 673 C CA . PRO A 1 91 ? 8.189 8.198 -18.265 1.00 90.25 91 PRO A CA 1
ATOM 674 C C . PRO A 1 91 ? 6.654 8.230 -18.345 1.00 90.25 91 PRO A C 1
ATOM 676 O O . PRO A 1 91 ? 6.080 7.966 -19.402 1.00 90.25 91 PRO A O 1
ATOM 679 N N . ARG A 1 92 ? 6.000 8.613 -17.239 1.00 87.94 92 ARG A N 1
ATOM 680 C CA . ARG A 1 92 ? 4.531 8.657 -17.048 1.00 87.94 92 ARG A CA 1
ATOM 681 C C . ARG A 1 92 ? 3.822 7.300 -16.944 1.00 87.94 92 ARG A C 1
ATOM 683 O O . ARG A 1 92 ? 2.606 7.292 -16.742 1.00 87.94 92 ARG A O 1
ATOM 690 N N . GLU A 1 93 ? 4.528 6.177 -17.057 1.00 94.50 93 GLU A N 1
ATOM 691 C CA . GLU A 1 93 ? 3.970 4.888 -16.649 1.00 94.50 93 GLU A CA 1
ATOM 692 C C . GLU A 1 93 ? 3.918 4.802 -15.123 1.00 94.50 93 GLU A C 1
ATOM 694 O O . GLU A 1 93 ? 4.654 5.478 -14.405 1.00 94.50 93 GLU A O 1
ATOM 699 N N . ARG A 1 94 ? 2.985 3.995 -14.625 1.00 95.75 94 ARG A N 1
ATOM 700 C CA . ARG A 1 94 ? 2.804 3.730 -13.199 1.00 95.75 94 ARG A CA 1
ATOM 701 C C . ARG A 1 94 ? 2.778 2.230 -13.004 1.00 95.75 94 ARG A C 1
ATOM 703 O O . ARG A 1 94 ? 2.222 1.534 -13.850 1.00 95.75 94 ARG A O 1
ATOM 710 N N . LEU A 1 95 ? 3.323 1.766 -11.892 1.00 97.94 95 LEU A N 1
ATOM 711 C CA . LEU A 1 95 ? 3.188 0.390 -11.436 1.00 97.94 95 LEU A CA 1
ATOM 712 C C . LEU A 1 95 ? 2.102 0.353 -10.362 1.00 97.94 95 LEU A C 1
ATOM 714 O O . LEU A 1 95 ? 2.087 1.219 -9.486 1.00 97.94 95 LEU A O 1
ATOM 718 N N . GLY A 1 96 ? 1.188 -0.605 -10.424 1.00 97.62 96 GLY A N 1
ATOM 719 C CA . GLY A 1 96 ? 0.114 -0.723 -9.446 1.00 97.62 96 GLY A CA 1
ATOM 720 C C . GLY A 1 96 ? -0.457 -2.124 -9.345 1.00 97.62 96 GLY A C 1
ATOM 721 O O . GLY A 1 96 ? -0.101 -3.002 -10.121 1.00 97.62 96 GLY A O 1
ATOM 722 N N . HIS A 1 97 ? -1.336 -2.334 -8.377 1.00 97.56 97 HIS A N 1
ATOM 723 C CA . HIS A 1 97 ? -2.011 -3.606 -8.150 1.00 97.56 97 HIS A CA 1
ATOM 724 C C . HIS A 1 97 ? -3.375 -3.353 -7.498 1.00 97.56 97 HIS A C 1
ATOM 726 O O . HIS A 1 97 ? -3.592 -2.302 -6.887 1.00 97.56 97 HIS A O 1
ATOM 732 N N . GLU A 1 98 ? -4.291 -4.308 -7.624 1.00 95.69 98 GLU A N 1
ATOM 733 C CA . GLU A 1 98 ? -5.505 -4.314 -6.810 1.00 95.69 98 GLU A CA 1
ATOM 734 C C . GLU A 1 98 ? -5.160 -4.731 -5.373 1.00 95.69 98 GLU A C 1
ATOM 736 O O . GLU A 1 98 ? -4.291 -5.571 -5.138 1.00 95.69 98 GLU A O 1
ATOM 741 N N . ALA A 1 99 ? -5.819 -4.126 -4.398 1.00 95.94 99 ALA A N 1
ATOM 742 C CA . ALA A 1 99 ? -5.583 -4.362 -2.988 1.00 95.94 99 ALA A CA 1
ATOM 743 C C . ALA A 1 99 ? -6.903 -4.494 -2.226 1.00 95.94 99 ALA A C 1
ATOM 745 O O . ALA A 1 99 ? -7.930 -3.947 -2.627 1.00 95.94 99 ALA A O 1
ATOM 746 N N . GLU A 1 100 ? -6.857 -5.173 -1.086 1.00 95.94 100 GLU A N 1
ATOM 747 C CA . GLU A 1 100 ? -7.972 -5.293 -0.150 1.00 95.94 100 GLU A CA 1
ATOM 748 C C . GLU A 1 100 ? -7.627 -4.553 1.144 1.00 95.94 100 GLU A C 1
ATOM 750 O O . GLU A 1 100 ? -6.687 -4.917 1.847 1.00 95.94 100 GLU A O 1
ATOM 755 N N . ALA A 1 101 ? -8.402 -3.525 1.487 1.00 95.06 101 ALA A N 1
ATOM 756 C CA . ALA A 1 101 ? -8.382 -2.938 2.818 1.00 95.06 101 ALA A CA 1
ATOM 757 C C . ALA A 1 101 ? -9.297 -3.725 3.759 1.00 95.06 101 ALA A C 1
ATOM 759 O O . ALA A 1 101 ? -10.474 -3.936 3.459 1.00 95.06 101 ALA A O 1
ATOM 760 N N . PHE A 1 102 ? -8.778 -4.115 4.919 1.00 94.75 102 PHE A N 1
ATOM 761 C CA . PHE A 1 102 ? -9.495 -4.901 5.922 1.00 94.75 102 PHE A CA 1
ATOM 762 C C . PHE A 1 102 ? -9.190 -4.399 7.334 1.00 94.75 102 PHE A C 1
ATOM 764 O O . PHE A 1 102 ? -8.229 -3.663 7.539 1.00 94.75 102 PHE A O 1
ATOM 771 N N . VAL A 1 103 ? -10.010 -4.790 8.310 1.00 93.25 103 VAL A N 1
ATOM 772 C CA . VAL A 1 103 ? -9.791 -4.452 9.722 1.00 93.25 103 VAL A CA 1
ATOM 773 C C . VAL A 1 103 ? -9.376 -5.701 10.483 1.00 93.25 103 VAL A C 1
ATOM 775 O O . VAL A 1 103 ? -10.035 -6.736 10.375 1.00 93.25 103 VAL A O 1
ATOM 778 N N . ARG A 1 104 ? -8.314 -5.591 11.281 1.00 91.75 104 ARG A N 1
ATOM 779 C CA . ARG A 1 104 ? -7.886 -6.602 12.251 1.00 91.75 104 ARG A CA 1
ATOM 780 C C . ARG A 1 104 ? -7.529 -5.891 13.549 1.00 91.75 104 ARG A C 1
ATOM 782 O O . ARG A 1 104 ? -6.886 -4.851 13.514 1.00 91.75 104 ARG A O 1
ATOM 789 N N . ASP A 1 105 ? -8.052 -6.383 14.668 1.00 90.44 105 ASP A N 1
ATOM 790 C CA . ASP A 1 105 ? -7.822 -5.805 16.002 1.00 90.44 105 ASP A CA 1
ATOM 791 C C . ASP A 1 105 ? -8.100 -4.286 16.089 1.00 90.44 105 ASP A C 1
ATOM 793 O O . ASP A 1 105 ? -7.449 -3.539 16.814 1.00 90.44 105 ASP A O 1
ATOM 797 N N . GLY A 1 106 ? -9.097 -3.812 15.329 1.00 89.12 106 GLY A N 1
ATOM 798 C CA . GLY A 1 106 ? -9.502 -2.401 15.285 1.00 89.12 106 GLY A CA 1
ATOM 799 C C . GLY A 1 106 ? -8.622 -1.491 14.419 1.00 89.12 106 GLY A C 1
ATOM 800 O O . GLY A 1 106 ? -8.873 -0.286 14.374 1.00 89.12 106 GLY A O 1
ATOM 801 N N . VAL A 1 107 ? -7.637 -2.047 13.711 1.00 91.19 107 VAL A N 1
ATOM 802 C CA . VAL A 1 107 ? -6.698 -1.329 12.840 1.00 91.19 107 VAL A CA 1
ATOM 803 C C . VAL A 1 107 ? -6.982 -1.677 11.381 1.00 91.19 107 VAL A C 1
ATOM 805 O O . VAL A 1 107 ? -7.206 -2.836 11.029 1.00 91.19 107 VAL A O 1
ATOM 808 N N . TRP A 1 108 ? -7.003 -0.663 10.516 1.00 93.69 108 TRP A N 1
ATOM 809 C CA . TRP A 1 108 ? -7.067 -0.856 9.070 1.00 93.69 108 TRP A CA 1
ATOM 810 C C . TRP A 1 108 ? -5.725 -1.331 8.529 1.00 93.69 108 TRP A C 1
ATOM 812 O O . TRP A 1 108 ? -4.714 -0.670 8.737 1.00 93.69 108 TRP A O 1
ATOM 822 N N . HIS A 1 109 ? -5.743 -2.409 7.760 1.00 96.06 109 HIS A N 1
ATOM 823 C CA . HIS A 1 109 ? -4.610 -2.953 7.024 1.00 96.06 109 HIS A CA 1
ATOM 824 C C . HIS A 1 109 ? -4.938 -3.012 5.536 1.00 96.06 109 HIS A C 1
ATOM 826 O O . HIS A 1 109 ? -6.103 -2.938 5.140 1.00 96.06 109 HIS A O 1
ATOM 832 N N . VAL A 1 110 ? -3.906 -3.168 4.711 1.00 96.81 110 VAL A N 1
ATOM 833 C CA . VAL A 1 110 ? -4.051 -3.329 3.264 1.00 96.81 110 VAL A CA 1
ATOM 834 C C . VAL A 1 110 ? -3.267 -4.548 2.825 1.00 96.81 110 VAL A C 1
ATOM 836 O O . VAL A 1 110 ? -2.053 -4.596 2.991 1.00 96.81 110 VAL A O 1
ATOM 839 N N . TRP A 1 111 ? -3.964 -5.511 2.245 1.00 97.88 111 TRP A N 1
ATOM 840 C CA . TRP A 1 111 ? -3.377 -6.630 1.526 1.00 97.88 111 TRP A CA 1
ATOM 841 C C . TRP A 1 111 ? -3.188 -6.270 0.064 1.00 97.88 111 TRP A C 1
ATOM 843 O O . TRP A 1 111 ? -4.118 -5.780 -0.576 1.00 97.88 111 TRP A O 1
ATOM 853 N N . VAL A 1 112 ? -2.005 -6.550 -0.468 1.00 97.88 112 VAL A N 1
ATOM 854 C CA . VAL A 1 112 ? -1.692 -6.421 -1.885 1.00 97.88 112 VAL A CA 1
ATOM 855 C C . VAL A 1 112 ? -1.257 -7.782 -2.397 1.00 97.88 112 VAL A C 1
ATOM 857 O O . VAL A 1 112 ? -0.188 -8.266 -2.044 1.00 97.88 112 VAL A O 1
ATOM 860 N N . GLY A 1 113 ? -2.094 -8.406 -3.216 1.00 96.12 113 GLY A N 1
ATOM 861 C CA . GLY A 1 113 ? -1.869 -9.771 -3.667 1.00 96.12 113 GLY A CA 1
ATOM 862 C C . GLY A 1 113 ? -3.067 -10.336 -4.414 1.00 96.12 113 GLY A C 1
ATOM 863 O O . GLY A 1 113 ? -4.061 -9.626 -4.612 1.00 96.12 113 GLY A O 1
ATOM 864 N N . PRO A 1 114 ? -2.993 -11.610 -4.822 1.00 92.81 114 PRO A N 1
ATOM 865 C CA . PRO A 1 114 ? -4.134 -12.332 -5.363 1.00 92.81 114 PRO A CA 1
ATOM 866 C C . PRO A 1 114 ? -5.343 -12.269 -4.418 1.00 92.81 114 PRO A C 1
ATOM 868 O O . PRO A 1 114 ? -5.206 -12.291 -3.192 1.00 92.81 114 PRO A O 1
ATOM 871 N N . GLY A 1 115 ? -6.533 -12.164 -5.010 1.00 86.50 115 GLY A N 1
ATOM 872 C CA . GLY A 1 115 ? -7.804 -12.260 -4.300 1.00 86.50 115 GLY A CA 1
ATOM 873 C C . GLY A 1 115 ? -8.357 -13.693 -4.341 1.00 86.50 115 GLY A C 1
ATOM 874 O O . GLY A 1 115 ? -8.194 -14.366 -5.361 1.00 86.50 115 GLY A O 1
ATOM 875 N N . PRO A 1 116 ? -9.064 -14.153 -3.296 1.00 88.75 116 PRO A N 1
ATOM 876 C CA . PRO A 1 116 ? -9.281 -13.471 -2.019 1.00 88.75 116 PRO A CA 1
ATOM 877 C C . PRO A 1 116 ? -8.015 -13.452 -1.151 1.00 88.75 116 PRO A C 1
ATOM 879 O O . PRO A 1 116 ? -7.165 -14.334 -1.259 1.00 88.75 116 PRO A O 1
ATOM 882 N N . ARG A 1 117 ? -7.918 -12.464 -0.254 1.00 94.19 117 ARG A N 1
ATOM 883 C CA . ARG A 1 117 ? -6.850 -12.411 0.751 1.00 94.19 117 ARG A CA 1
ATOM 884 C C . ARG A 1 117 ? -6.864 -13.679 1.629 1.00 94.19 117 ARG A C 1
ATOM 886 O O . ARG A 1 117 ? -7.939 -14.045 2.115 1.00 94.19 117 ARG A O 1
ATOM 893 N N . PRO A 1 118 ? -5.706 -14.306 1.917 1.00 94.00 118 PRO A N 1
ATOM 894 C CA . PRO A 1 118 ? -5.634 -15.408 2.876 1.00 94.00 118 PRO A CA 1
ATOM 895 C C . PRO A 1 118 ? -6.081 -14.986 4.286 1.00 94.00 118 PRO A C 1
ATOM 897 O O . PRO A 1 118 ? -5.883 -13.849 4.729 1.00 94.00 118 PRO A O 1
ATOM 900 N N . THR A 1 119 ? -6.702 -15.898 5.030 1.00 90.19 119 THR A N 1
ATOM 901 C CA . THR A 1 119 ? -7.197 -15.601 6.387 1.00 90.19 119 THR A CA 1
ATOM 902 C C . THR A 1 119 ? -6.078 -15.486 7.421 1.00 90.19 119 THR A C 1
ATOM 904 O O . THR A 1 119 ? -6.253 -14.814 8.435 1.00 90.19 119 THR A O 1
ATOM 907 N N . ASP A 1 120 ? -4.937 -16.115 7.156 1.00 91.25 120 ASP A N 1
ATOM 908 C CA . ASP A 1 120 ? -3.768 -16.266 8.025 1.00 91.25 120 ASP A CA 1
ATOM 909 C C . ASP A 1 120 ? -2.583 -15.376 7.619 1.00 91.25 120 ASP A C 1
ATOM 911 O O . ASP A 1 120 ? -1.468 -15.590 8.086 1.00 91.25 120 ASP A O 1
ATOM 915 N N . VAL A 1 121 ? -2.820 -14.346 6.796 1.00 92.38 121 VAL A N 1
ATOM 916 C CA . VAL A 1 121 ? -1.773 -13.387 6.411 1.00 92.38 121 VAL A CA 1
ATOM 917 C C . VAL A 1 121 ? -1.059 -12.797 7.628 1.00 92.38 121 VAL A C 1
ATOM 919 O O . VAL A 1 121 ? -1.685 -12.363 8.608 1.00 92.38 121 VAL A O 1
ATOM 922 N N . GLU A 1 122 ? 0.267 -12.753 7.533 1.00 92.25 122 GLU A N 1
ATOM 923 C CA . GLU A 1 122 ? 1.122 -12.106 8.516 1.00 92.25 122 GLU A CA 1
ATOM 924 C C . GLU A 1 122 ? 0.929 -10.587 8.456 1.00 92.25 122 GLU A C 1
ATOM 926 O O . GLU A 1 122 ? 0.908 -9.982 7.382 1.00 92.25 122 GLU A O 1
ATOM 931 N N . ILE A 1 123 ? 0.767 -9.972 9.628 1.00 93.69 123 ILE A N 1
ATOM 932 C CA . ILE A 1 123 ? 0.696 -8.520 9.772 1.00 93.69 123 ILE A CA 1
ATOM 933 C C . ILE A 1 123 ? 2.079 -8.039 10.211 1.00 93.69 123 ILE A C 1
ATOM 935 O O . ILE A 1 123 ? 2.497 -8.393 11.316 1.00 93.69 123 ILE A O 1
ATOM 939 N N . PRO A 1 124 ? 2.787 -7.244 9.390 1.00 92.38 124 PRO A N 1
ATOM 940 C CA . PRO A 1 124 ? 4.048 -6.645 9.798 1.00 92.38 124 PRO A CA 1
ATOM 941 C C . PRO A 1 124 ? 3.880 -5.823 11.078 1.00 92.38 124 PRO A C 1
ATOM 943 O O . PRO A 1 124 ? 2.872 -5.138 11.257 1.00 92.38 124 PRO A O 1
ATOM 946 N N . VAL A 1 125 ? 4.879 -5.873 11.957 1.00 89.31 125 VAL A N 1
ATOM 947 C CA . VAL A 1 125 ? 4.915 -5.020 13.148 1.00 89.31 125 VAL A CA 1
ATOM 948 C C . VAL A 1 125 ? 5.198 -3.587 12.715 1.00 89.31 125 VAL A C 1
ATOM 950 O O . VAL A 1 125 ? 6.207 -3.326 12.062 1.00 89.31 125 VAL A O 1
ATOM 953 N N . ASP A 1 126 ? 4.324 -2.666 13.109 1.00 89.62 126 ASP A N 1
ATOM 954 C CA . ASP A 1 126 ? 4.521 -1.241 12.865 1.00 89.62 126 ASP A CA 1
ATOM 955 C C . ASP A 1 126 ? 5.666 -0.706 13.737 1.00 89.62 126 ASP A C 1
ATOM 957 O O . ASP A 1 126 ? 5.712 -0.919 14.953 1.00 89.62 126 ASP A O 1
ATOM 961 N N . THR A 1 127 ? 6.588 0.017 13.113 1.00 88.19 127 THR A N 1
ATOM 962 C CA . THR A 1 127 ? 7.734 0.663 13.768 1.00 88.19 127 THR A CA 1
ATOM 963 C C . THR A 1 127 ? 7.575 2.182 13.844 1.00 88.19 127 THR A C 1
ATOM 965 O O . THR A 1 127 ? 8.194 2.843 14.683 1.00 88.19 127 THR A O 1
ATOM 968 N N . ILE A 1 128 ? 6.703 2.747 13.010 1.00 85.00 128 ILE A N 1
ATOM 969 C CA . ILE A 1 128 ? 6.404 4.168 12.913 1.00 85.00 128 ILE A CA 1
ATOM 970 C C . ILE A 1 128 ? 5.152 4.472 13.727 1.00 85.00 128 ILE A C 1
ATOM 972 O O . ILE A 1 128 ? 4.049 3.994 13.462 1.00 85.00 128 ILE A O 1
ATOM 976 N N . GLN A 1 129 ? 5.318 5.353 14.710 1.00 80.50 129 GLN A N 1
ATOM 977 C CA . GLN A 1 129 ? 4.196 5.829 15.504 1.00 80.50 129 GLN A CA 1
ATOM 978 C C . GLN A 1 129 ? 3.262 6.719 14.668 1.00 80.50 129 GLN A C 1
ATOM 980 O O . GLN A 1 129 ? 3.737 7.556 13.889 1.00 80.50 129 GLN A O 1
ATOM 985 N N . PRO A 1 130 ? 1.934 6.609 14.856 1.00 80.69 130 PRO A N 1
ATOM 986 C CA . PRO A 1 130 ? 0.984 7.495 14.206 1.00 80.69 130 PRO A CA 1
ATOM 987 C C . PRO A 1 130 ? 1.295 8.957 14.509 1.00 80.69 130 PRO A C 1
ATOM 989 O O . PRO A 1 130 ? 1.583 9.334 15.648 1.00 80.69 130 PRO A O 1
ATOM 992 N N . LYS A 1 131 ? 1.182 9.816 13.493 1.00 76.69 131 LYS A N 1
ATOM 993 C CA . LYS A 1 131 ? 1.321 11.255 13.707 1.00 76.69 131 LYS A CA 1
ATOM 994 C C . LYS A 1 131 ? 0.223 11.725 14.676 1.00 76.69 131 LYS A C 1
ATOM 996 O O . LYS A 1 131 ? -0.953 11.464 14.410 1.00 76.69 131 LYS A O 1
ATOM 1001 N N . PRO A 1 132 ? 0.559 12.463 15.750 1.00 75.00 132 PRO A N 1
ATOM 1002 C CA . PRO A 1 132 ? -0.447 13.032 16.636 1.00 75.00 132 PRO A CA 1
ATOM 1003 C C . PRO A 1 132 ? -1.415 13.909 15.845 1.00 75.00 132 PRO A C 1
ATOM 1005 O O . PRO A 1 132 ? -0.995 14.687 14.977 1.00 75.00 132 PRO A O 1
ATOM 1008 N N . ARG A 1 133 ? -2.709 13.817 16.160 1.00 72.19 133 ARG A N 1
ATOM 1009 C CA . ARG A 1 133 ? -3.707 14.707 15.565 1.00 72.19 133 ARG A CA 1
ATOM 1010 C C . ARG A 1 133 ? -3.383 16.142 15.965 1.00 72.19 133 ARG A C 1
ATOM 1012 O O . ARG A 1 133 ? -3.119 16.423 17.130 1.00 72.19 133 ARG A O 1
ATOM 1019 N N . ARG A 1 134 ? -3.367 17.049 14.989 1.00 74.75 134 ARG A N 1
ATOM 1020 C CA . ARG A 1 134 ? -3.091 18.474 15.201 1.00 74.75 134 ARG A CA 1
ATOM 1021 C C . ARG A 1 134 ? -4.107 19.330 14.456 1.00 74.75 134 ARG A C 1
ATOM 1023 O O . ARG A 1 134 ? -4.421 19.026 13.308 1.00 74.75 134 ARG A O 1
ATOM 1030 N N . ILE A 1 135 ? -4.545 20.428 15.070 1.00 72.06 135 ILE A N 1
ATOM 1031 C CA . ILE A 1 135 ? -5.291 21.512 14.409 1.00 72.06 135 ILE A CA 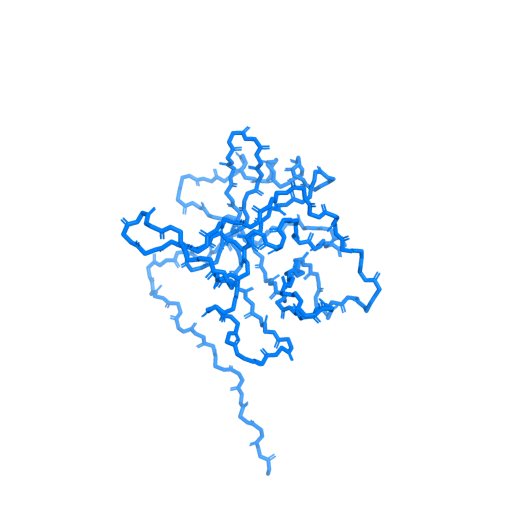1
ATOM 1032 C C . ILE A 1 135 ? -4.436 22.775 14.491 1.00 72.06 135 ILE A C 1
ATOM 1034 O O . ILE A 1 135 ? -4.013 23.157 15.574 1.00 72.06 135 ILE A O 1
ATOM 1038 N N . ALA A 1 136 ? -4.139 23.398 13.345 1.00 73.25 136 ALA A N 1
ATOM 1039 C CA . ALA A 1 136 ? -3.297 24.601 13.265 1.00 73.25 136 ALA A CA 1
ATOM 1040 C C . ALA A 1 136 ? -1.940 24.481 14.007 1.00 73.25 136 ALA A C 1
ATOM 1042 O O . ALA A 1 136 ? -1.422 25.453 14.541 1.00 73.25 136 ALA A O 1
ATOM 1043 N N . GLY A 1 137 ? -1.363 23.275 14.058 1.00 70.81 137 GLY A N 1
ATOM 1044 C CA . GLY A 1 137 ? -0.107 23.000 14.769 1.00 70.81 137 GLY A CA 1
ATOM 1045 C C . GLY A 1 137 ? -0.264 22.650 16.254 1.00 70.81 137 GLY A C 1
ATOM 1046 O O . GLY A 1 137 ? 0.678 22.114 16.832 1.00 70.81 137 GLY A O 1
ATOM 1047 N N . VAL A 1 138 ? -1.447 22.847 16.839 1.00 74.62 138 VAL A N 1
ATOM 1048 C CA . VAL A 1 138 ? -1.753 22.492 18.230 1.00 74.62 138 VAL A CA 1
ATOM 1049 C C . VAL A 1 138 ? -2.082 20.997 18.319 1.00 74.62 138 VAL A C 1
ATOM 1051 O O . VAL A 1 138 ? -2.966 20.543 17.584 1.00 74.62 138 VAL A O 1
ATOM 1054 N N . PRO A 1 139 ? -1.386 20.212 19.163 1.00 71.38 139 PRO A N 1
ATOM 1055 C CA . PRO A 1 139 ? -1.745 18.824 19.439 1.00 71.38 139 PRO A CA 1
ATOM 1056 C C . PRO A 1 139 ? -3.158 18.732 20.006 1.00 71.38 139 PRO A C 1
ATOM 1058 O O . PRO A 1 139 ? -3.514 19.457 20.929 1.00 71.38 139 PRO A O 1
ATOM 1061 N N . LEU A 1 140 ? -3.956 17.827 19.453 1.00 70.06 140 LEU A N 1
ATOM 1062 C CA . LEU A 1 140 ? -5.185 17.386 20.088 1.00 70.06 140 LEU A CA 1
ATOM 1063 C C . LEU A 1 140 ? -4.811 16.224 20.998 1.00 70.06 140 LEU A C 1
ATOM 1065 O O . LEU A 1 140 ? -4.589 15.108 20.522 1.00 70.06 140 LEU A O 1
ATOM 1069 N N . GLU A 1 141 ? -4.675 16.509 22.287 1.00 66.81 141 GLU A N 1
ATOM 1070 C CA . GLU A 1 141 ? -4.619 15.454 23.294 1.00 66.81 141 GLU A CA 1
ATOM 1071 C C . GLU A 1 141 ? -5.970 14.731 23.336 1.00 66.81 141 GLU A C 1
ATOM 1073 O O . GLU A 1 141 ? -7.014 15.310 23.017 1.00 66.81 141 GLU A O 1
ATOM 1078 N N . ARG A 1 142 ? -5.916 13.431 23.618 1.00 58.31 142 ARG A N 1
ATOM 1079 C CA . ARG A 1 142 ? -7.090 12.564 23.695 1.00 58.31 142 ARG A CA 1
ATOM 1080 C C . ARG A 1 142 ? -7.640 12.547 25.107 1.00 58.31 142 ARG A C 1
ATOM 1082 O O . ARG A 1 142 ? -6.804 12.477 26.031 1.00 58.31 142 ARG A O 1
#

Organism: NCBI:txid120377

pLDDT: mean 86.03, std 15.6, range [38.06, 98.31]

Sequence (142 aa):
MDSPSPSRRRALPWARPPRVADVGDGFVLAEAAAHQDPLAALAGRSAPVHLDVTFVDAPEAVVAVSRNRNVGFVPASHAEAIRAQLSLLRPRERLGHEAEAFVRDGVWHVWVGPGPRPTDVEIPVDTIQPKPRRIAGVPLER

Radius of gyration: 16.16 Å; chains: 1; bounding box: 49×41×45 Å

Secondary structure (DSSP, 8-state):
--PPPP------TTSPPPEEPP-TT-EEPB-GGGGHHHHHHHHTTSSSEEEEEEEEE-SS-EEEEETTEEEEE--HHHHHHHHHHHTTPPTT--EEEEEEEEEETTEEEEEESSSSPPTT---PPP-SPPPPPEETTEE---

Foldseek 3Di:
DDDDDPDDDDDDPPQDDADEADQDQWAKFAQQQQQQVVLCVVCPPDDWDKFKWWWDDDPPFIFTDGPNGTRHTDPPVRGVSRVVVVVPDDPSHIYIAMWIWGDDPNTIIIIGHDPPDDPPGDHDDHPDHHDADDDPNHGDDD